Protein AF-A0A257TPL7-F1 (afdb_monomer)

pLDDT: mean 87.39, std 8.42, range [58.75, 97.25]

Solvent-accessible surface area (backbone atoms only — not comparable to full-atom values): 5748 Å² total; per-residue (Å²): 116,68,66,65,53,50,54,51,50,52,53,52,49,52,54,54,49,51,56,49,51,53,53,52,52,52,53,52,52,52,51,53,51,22,53,55,43,49,54,50,36,54,50,24,50,75,69,60,36,41,59,51,88,60,75,56,87,81,70,63,59,92,77,42,84,40,81,54,59,48,40,73,46,36,88,85,51,75,33,44,43,54,44,90,62,20,56,39,75,34,27,28,46,75,47,85,68,85,79,63,86

Nearest PDB structures (foldseek):
  8a8o-assembly1_C  TM=8.486E-01  e=1.017E-01  Methanothermococcus thermolithotrophicus DSM 2095

Foldseek 3Di:
DVVVVVVVVVVVVVVVVVVVVVVVVVVVVVVVQQVVLVVLQVVCVVVVQQDAPDD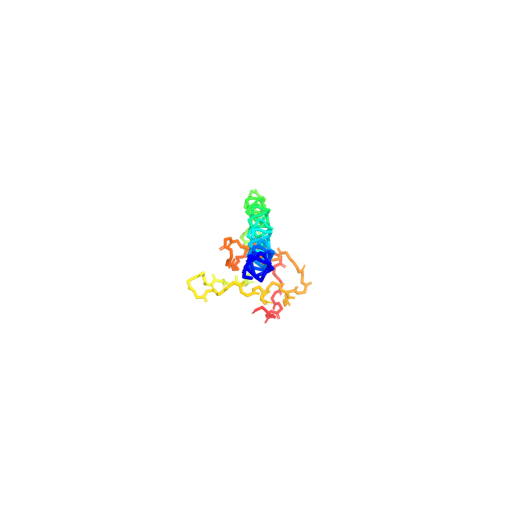FDDFDQVPFQLPCQVQVQDPQHPQWDAHPSGIDGRRRNPDPDPPRD

Sequence (101 aa):
MKEAFIEDLITYISTAFFSLAVVVIYLRNRHRTSMQNISKLESAKKLGLHEPVSLHPVVNQDTCIGSGACITACPEKDILGLVHGKAQVINASRCVGHGAC

Structure (mmCIF, N/CA/C/O backbone):
data_AF-A0A257TPL7-F1
#
_entry.id   AF-A0A257TPL7-F1
#
loop_
_atom_site.group_PDB
_atom_site.id
_atom_site.type_symbol
_atom_site.label_atom_id
_atom_site.label_alt_id
_atom_site.label_comp_id
_atom_site.label_asym_id
_atom_site.label_entity_id
_atom_site.label_seq_id
_atom_site.pdbx_PDB_ins_code
_atom_site.Cartn_x
_atom_site.Cartn_y
_atom_site.Cartn_z
_atom_site.occupancy
_atom_site.B_iso_or_equiv
_atom_site.auth_seq_id
_atom_site.auth_comp_id
_atom_site.auth_asym_id
_atom_site.auth_atom_id
_atom_site.pdbx_PDB_model_num
ATOM 1 N N . MET A 1 1 ? 29.857 -3.291 -39.642 1.00 60.59 1 MET A N 1
ATOM 2 C CA . MET A 1 1 ? 29.794 -4.375 -38.632 1.00 60.59 1 MET A CA 1
ATOM 3 C C . MET A 1 1 ? 29.952 -3.840 -37.207 1.00 60.59 1 MET A C 1
ATOM 5 O O . MET A 1 1 ? 29.138 -4.203 -36.378 1.00 60.59 1 MET A O 1
ATOM 9 N N . LYS A 1 2 ? 30.923 -2.952 -36.919 1.00 69.69 2 LYS A N 1
ATOM 10 C CA . LYS A 1 2 ? 31.065 -2.315 -35.590 1.00 69.69 2 LYS A CA 1
ATOM 11 C C . LYS A 1 2 ? 29.977 -1.281 -35.261 1.00 69.69 2 LYS A C 1
ATOM 13 O O . LYS A 1 2 ? 29.479 -1.307 -34.148 1.00 69.69 2 LYS A O 1
ATOM 18 N N . GLU A 1 3 ? 29.571 -0.453 -36.224 1.00 76.00 3 GLU A N 1
ATOM 19 C CA . GLU A 1 3 ? 28.544 0.588 -36.002 1.00 76.00 3 GLU A CA 1
ATOM 20 C C . GLU A 1 3 ? 27.190 0.005 -35.558 1.00 76.00 3 GLU A C 1
ATOM 22 O O . GLU A 1 3 ? 26.673 0.380 -34.513 1.00 76.00 3 GLU A O 1
ATOM 27 N N . ALA A 1 4 ? 26.685 -1.013 -36.265 1.00 76.38 4 ALA A N 1
ATOM 28 C CA . ALA A 1 4 ? 25.433 -1.691 -35.904 1.00 76.38 4 ALA A CA 1
ATOM 29 C C . ALA A 1 4 ? 25.488 -2.354 -34.512 1.00 76.38 4 ALA A C 1
ATOM 31 O O . ALA A 1 4 ? 24.520 -2.328 -33.762 1.00 76.38 4 ALA A O 1
ATOM 32 N N . PHE A 1 5 ? 26.647 -2.899 -34.128 1.00 85.19 5 PHE A N 1
ATOM 33 C CA . PHE A 1 5 ? 26.827 -3.500 -32.805 1.00 85.19 5 PHE A CA 1
ATOM 34 C C . PHE A 1 5 ? 26.799 -2.454 -31.676 1.00 85.19 5 PHE A C 1
ATOM 36 O O . PHE A 1 5 ? 26.335 -2.742 -30.575 1.00 85.19 5 PHE A O 1
ATOM 43 N N . ILE A 1 6 ? 27.290 -1.239 -31.938 1.00 90.38 6 ILE A N 1
ATOM 44 C CA . ILE A 1 6 ? 27.282 -0.137 -30.967 1.00 90.38 6 ILE A CA 1
ATOM 45 C C . ILE A 1 6 ? 25.856 0.399 -30.769 1.00 90.38 6 ILE A C 1
ATOM 47 O O . ILE A 1 6 ? 25.454 0.631 -29.630 1.00 90.38 6 ILE A O 1
ATOM 51 N N . GLU A 1 7 ? 25.079 0.553 -31.841 1.00 89.50 7 GLU A N 1
ATOM 52 C CA . GLU A 1 7 ? 23.681 1.010 -31.772 1.00 89.50 7 GLU A CA 1
ATOM 53 C C . GLU A 1 7 ? 22.787 0.041 -30.983 1.00 89.50 7 GLU A C 1
ATOM 55 O O . GLU A 1 7 ? 22.033 0.463 -30.096 1.00 89.50 7 GLU A O 1
ATOM 60 N N . ASP A 1 8 ? 22.933 -1.262 -31.233 1.00 90.38 8 ASP A N 1
ATOM 61 C CA . ASP A 1 8 ? 22.223 -2.298 -30.483 1.00 90.38 8 ASP A CA 1
ATOM 62 C C . ASP A 1 8 ? 22.601 -2.249 -28.995 1.00 90.38 8 ASP A C 1
ATOM 64 O O . ASP A 1 8 ? 21.733 -2.242 -28.118 1.00 90.38 8 ASP A O 1
ATOM 68 N N . LEU A 1 9 ? 23.899 -2.134 -28.687 1.00 94.38 9 LEU A N 1
ATOM 69 C CA . LEU A 1 9 ? 24.392 -2.066 -27.311 1.00 94.38 9 LEU A CA 1
ATOM 70 C C . LEU A 1 9 ? 23.833 -0.852 -26.550 1.00 94.38 9 LEU A C 1
ATOM 72 O O . LEU A 1 9 ? 23.423 -0.985 -25.395 1.00 94.38 9 LEU A O 1
ATOM 76 N N . ILE A 1 10 ? 23.771 0.320 -27.187 1.00 94.75 10 ILE A N 1
ATOM 77 C CA . ILE A 1 10 ? 23.211 1.541 -26.584 1.00 94.75 10 ILE A CA 1
ATOM 78 C C . ILE A 1 10 ? 21.709 1.375 -26.323 1.00 94.75 10 ILE A C 1
ATOM 80 O O . ILE A 1 10 ? 21.214 1.742 -25.249 1.00 94.75 10 ILE A O 1
ATOM 84 N N . THR A 1 11 ? 20.980 0.779 -27.267 1.00 93.62 11 THR A N 1
ATOM 85 C CA . THR A 1 11 ? 19.541 0.514 -27.128 1.00 93.62 11 THR A CA 1
ATOM 86 C C . THR A 1 11 ? 19.251 -0.429 -25.960 1.00 93.62 11 THR A C 1
ATOM 88 O O . THR A 1 11 ? 18.387 -0.145 -25.123 1.00 93.62 11 THR A O 1
ATOM 91 N N . TYR A 1 12 ? 20.008 -1.521 -25.830 1.00 95.56 12 TYR A N 1
ATOM 92 C CA . TYR A 1 12 ? 19.827 -2.461 -24.724 1.00 95.56 12 TYR A CA 1
ATOM 93 C C . TYR A 1 12 ? 20.187 -1.849 -23.368 1.00 95.56 12 TYR A C 1
ATOM 95 O O . TYR A 1 12 ? 19.426 -2.007 -22.413 1.00 95.56 12 TYR A O 1
ATOM 103 N N . ILE A 1 13 ? 21.302 -1.114 -23.273 1.00 96.62 13 ILE A N 1
ATOM 104 C CA . ILE A 1 13 ? 21.730 -0.484 -22.014 1.00 96.62 13 ILE A CA 1
ATOM 105 C C . ILE A 1 13 ? 20.723 0.572 -21.563 1.00 96.62 13 ILE A C 1
ATOM 107 O O . ILE A 1 13 ? 20.345 0.588 -20.393 1.00 96.62 13 ILE A O 1
ATOM 111 N N . SER A 1 14 ? 20.259 1.434 -22.468 1.00 95.94 14 SER A N 1
ATOM 112 C CA . SER A 1 14 ? 19.278 2.472 -22.128 1.00 95.94 14 SER A CA 1
ATOM 113 C C . SER A 1 14 ? 17.946 1.872 -21.669 1.00 95.94 14 SER A C 1
ATOM 115 O O . SER A 1 14 ? 17.401 2.297 -20.648 1.00 95.94 14 SER A O 1
ATOM 117 N N . THR A 1 15 ? 17.468 0.822 -22.344 1.00 95.31 15 THR A N 1
ATOM 118 C CA . THR A 1 15 ? 16.238 0.107 -21.966 1.00 95.31 15 THR A CA 1
ATOM 119 C C . THR A 1 15 ? 16.381 -0.596 -20.612 1.00 95.31 15 THR A C 1
ATOM 121 O O . THR A 1 15 ? 15.504 -0.489 -19.747 1.00 95.31 15 THR A O 1
ATOM 124 N N . ALA A 1 16 ? 17.504 -1.282 -20.381 1.00 96.31 16 ALA A N 1
ATOM 125 C CA . ALA A 1 16 ? 17.796 -1.948 -19.113 1.00 96.31 16 ALA A CA 1
ATOM 126 C C . ALA A 1 16 ? 17.939 -0.942 -17.960 1.00 96.31 16 ALA A C 1
ATOM 128 O O . ALA A 1 16 ? 17.407 -1.152 -16.871 1.00 96.31 16 ALA A O 1
ATOM 129 N N . PHE A 1 17 ? 18.604 0.188 -18.202 1.00 97.25 17 PHE A N 1
ATOM 130 C CA . PHE A 1 17 ? 18.764 1.247 -17.213 1.00 97.25 17 PHE A CA 1
ATOM 131 C C . PHE A 1 17 ? 17.421 1.876 -16.835 1.00 97.25 17 PHE A C 1
ATOM 133 O O . PHE A 1 17 ? 17.125 2.031 -15.650 1.00 97.25 17 PHE A O 1
ATOM 140 N N . PHE A 1 18 ? 16.583 2.195 -17.825 1.00 97.00 18 PHE A N 1
ATOM 141 C CA . PHE A 1 18 ? 15.272 2.790 -17.586 1.00 97.00 18 PHE A CA 1
ATOM 142 C C . PHE A 1 18 ? 14.348 1.846 -16.805 1.00 97.00 18 PHE A C 1
ATOM 144 O O . PHE A 1 18 ? 13.762 2.243 -15.796 1.00 97.00 18 PHE A O 1
ATOM 151 N N . SER A 1 19 ? 14.265 0.579 -17.220 1.00 95.06 19 SER A N 1
ATOM 152 C CA . SER A 1 19 ? 13.466 -0.434 -16.516 1.00 95.06 19 SER A CA 1
ATOM 153 C C . SER A 1 19 ? 13.950 -0.652 -15.079 1.00 95.06 19 SER A C 1
ATOM 155 O O . SER A 1 19 ? 13.136 -0.652 -14.152 1.00 95.06 19 SER A O 1
ATOM 157 N N . LEU A 1 20 ? 15.267 -0.739 -14.860 1.00 96.81 20 LEU A N 1
ATOM 158 C CA . LEU A 1 20 ? 15.844 -0.857 -13.521 1.00 96.81 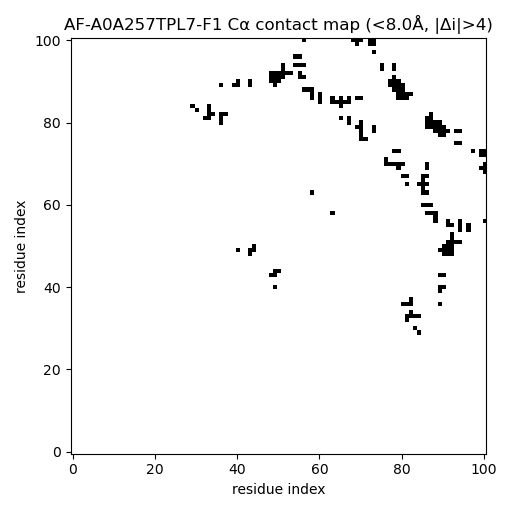20 LEU A CA 1
ATOM 159 C C . LEU A 1 20 ? 15.534 0.371 -12.654 1.00 96.81 20 LEU A C 1
ATOM 161 O O . LEU A 1 20 ? 15.135 0.222 -11.498 1.00 96.81 20 LEU A O 1
ATOM 165 N N . ALA A 1 21 ? 15.669 1.580 -13.204 1.00 96.81 21 ALA A N 1
ATOM 166 C CA . ALA A 1 21 ? 15.386 2.817 -12.486 1.00 96.81 21 ALA A CA 1
ATOM 167 C C . ALA A 1 21 ? 13.932 2.871 -11.991 1.00 96.81 21 ALA A C 1
ATOM 169 O O . ALA A 1 21 ? 13.694 3.186 -10.823 1.00 96.81 21 ALA A O 1
ATOM 170 N N . VAL A 1 22 ? 12.963 2.497 -12.837 1.00 96.25 22 VAL A N 1
ATOM 171 C CA . VAL A 1 22 ? 11.539 2.447 -12.464 1.00 96.25 22 VAL A CA 1
ATOM 172 C C . VAL A 1 22 ? 11.303 1.473 -11.309 1.00 96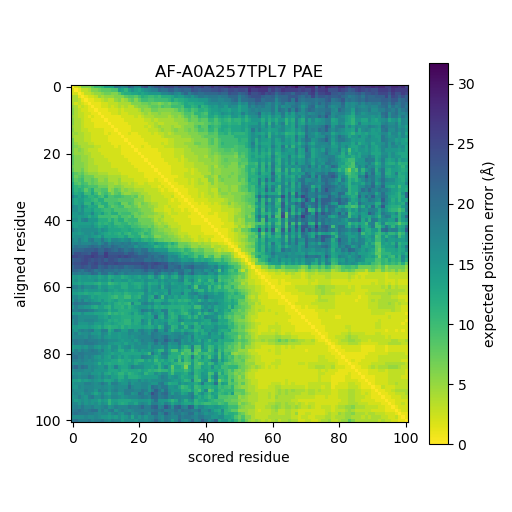.25 22 VAL A C 1
ATOM 174 O O . VAL A 1 22 ? 10.666 1.841 -10.319 1.00 96.25 22 VAL A O 1
ATOM 177 N N . VAL A 1 23 ? 11.851 0.256 -11.392 1.00 95.94 23 VAL A N 1
ATOM 178 C CA . VAL A 1 23 ? 11.705 -0.761 -10.337 1.00 95.94 23 VAL A CA 1
ATOM 179 C C . VAL A 1 23 ? 12.302 -0.269 -9.018 1.00 95.94 23 VAL A C 1
ATOM 181 O O . VAL A 1 23 ? 11.651 -0.351 -7.974 1.00 95.94 23 VAL A O 1
ATOM 184 N N . VAL A 1 24 ? 13.508 0.301 -9.050 1.00 96.56 24 VAL A N 1
ATOM 185 C CA . VAL A 1 24 ? 14.187 0.816 -7.851 1.00 96.56 24 VAL A CA 1
ATOM 186 C C . VAL A 1 24 ? 13.395 1.954 -7.204 1.00 96.56 24 VAL A C 1
ATOM 188 O O . VAL A 1 24 ? 13.201 1.951 -5.985 1.00 96.56 24 VAL A O 1
ATOM 191 N N . ILE A 1 25 ? 12.897 2.911 -7.993 1.00 95.94 25 ILE A N 1
ATOM 192 C CA . ILE A 1 25 ? 12.086 4.029 -7.487 1.00 95.94 25 ILE A CA 1
ATOM 193 C C . ILE A 1 25 ? 10.787 3.511 -6.864 1.00 95.94 25 ILE A C 1
ATOM 195 O O . ILE A 1 25 ? 10.432 3.918 -5.753 1.00 95.94 25 ILE A O 1
ATOM 199 N N . TYR A 1 26 ? 10.103 2.583 -7.537 1.00 92.62 26 TYR A N 1
ATOM 200 C CA . TYR A 1 26 ? 8.865 1.984 -7.044 1.00 92.62 26 TYR A CA 1
ATOM 201 C C . TYR A 1 26 ? 9.069 1.281 -5.695 1.00 92.62 26 TYR A C 1
ATOM 203 O O . TYR A 1 26 ? 8.352 1.563 -4.729 1.00 92.62 26 TYR A O 1
ATOM 211 N N . LEU A 1 27 ? 10.088 0.421 -5.592 1.00 92.19 27 LEU A N 1
ATOM 212 C CA . LEU A 1 27 ? 10.404 -0.302 -4.358 1.00 92.19 27 LEU A CA 1
ATOM 213 C C . LEU A 1 27 ? 10.786 0.653 -3.220 1.00 92.19 27 LEU A C 1
ATOM 215 O O . LEU A 1 27 ? 10.330 0.488 -2.086 1.00 92.19 27 LEU A O 1
ATOM 219 N N . ARG A 1 28 ? 11.569 1.695 -3.517 1.00 93.19 28 ARG A N 1
ATOM 220 C CA . ARG A 1 28 ? 11.997 2.689 -2.525 1.00 93.19 28 ARG A CA 1
ATOM 221 C C . ARG A 1 28 ? 10.827 3.514 -1.989 1.00 93.19 28 ARG A C 1
ATOM 223 O O . ARG A 1 28 ? 10.750 3.742 -0.780 1.00 93.19 28 ARG A O 1
ATOM 230 N N . ASN A 1 29 ? 9.906 3.932 -2.856 1.00 89.44 29 ASN A N 1
ATOM 231 C CA . ASN A 1 29 ? 8.695 4.635 -2.435 1.00 89.44 29 ASN A CA 1
ATOM 232 C C . ASN A 1 29 ? 7.804 3.733 -1.577 1.00 89.44 29 ASN A C 1
ATOM 234 O O . ASN A 1 29 ? 7.394 4.143 -0.492 1.00 89.44 29 ASN A O 1
ATOM 238 N N . ARG A 1 30 ? 7.596 2.478 -1.995 1.00 85.75 30 ARG A N 1
ATOM 239 C CA . ARG A 1 30 ? 6.826 1.492 -1.223 1.00 85.75 30 ARG A CA 1
ATOM 240 C C . ARG A 1 30 ? 7.411 1.272 0.173 1.00 85.75 30 ARG A C 1
ATOM 242 O O . ARG A 1 30 ? 6.662 1.242 1.149 1.00 85.75 30 ARG A O 1
ATOM 249 N N . HIS A 1 31 ? 8.737 1.185 0.288 1.00 87.12 31 HIS A N 1
ATOM 250 C CA . HIS A 1 31 ? 9.410 1.050 1.579 1.00 87.12 31 HIS A CA 1
ATOM 251 C C . HIS A 1 31 ? 9.191 2.278 2.474 1.00 87.12 31 HIS A C 1
ATOM 253 O O . HIS A 1 31 ? 8.841 2.139 3.646 1.00 87.12 31 HIS A O 1
ATOM 259 N N . ARG A 1 32 ? 9.341 3.493 1.928 1.00 87.69 32 ARG A N 1
ATOM 260 C CA . ARG A 1 32 ? 9.109 4.739 2.680 1.00 87.69 32 ARG A CA 1
ATOM 261 C C . ARG A 1 32 ? 7.683 4.831 3.216 1.00 87.69 32 ARG A C 1
ATOM 263 O O . ARG A 1 32 ? 7.506 5.100 4.401 1.00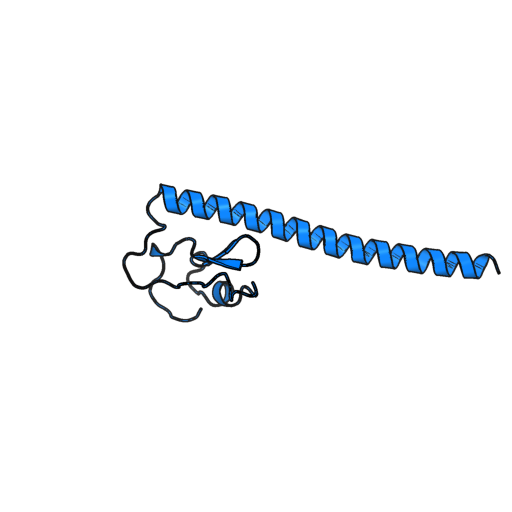 87.69 32 ARG A O 1
ATOM 270 N N . THR A 1 33 ? 6.686 4.557 2.379 1.00 82.62 33 THR A N 1
ATOM 271 C CA . THR A 1 33 ? 5.277 4.572 2.793 1.00 82.62 33 THR A CA 1
ATOM 272 C C . THR A 1 33 ? 4.989 3.514 3.859 1.00 82.62 33 THR A C 1
ATOM 274 O O . THR A 1 33 ? 4.294 3.800 4.831 1.00 82.62 33 THR A O 1
ATOM 277 N N . SER A 1 34 ? 5.572 2.314 3.736 1.00 82.62 34 SER A N 1
ATOM 278 C CA . SER A 1 34 ? 5.422 1.266 4.754 1.00 82.62 34 SER A CA 1
ATOM 279 C C . SER A 1 34 ? 5.949 1.724 6.116 1.00 82.62 34 SER A C 1
ATOM 281 O O . SER A 1 34 ? 5.263 1.557 7.120 1.00 82.62 34 SER A O 1
ATOM 283 N N . MET A 1 35 ? 7.129 2.352 6.160 1.00 87.06 35 MET A N 1
ATOM 284 C CA . MET A 1 35 ? 7.713 2.845 7.415 1.00 87.06 35 MET A CA 1
ATOM 285 C C . MET A 1 35 ? 6.868 3.950 8.062 1.00 87.06 35 MET A C 1
ATOM 287 O O . MET A 1 35 ? 6.699 3.966 9.280 1.00 87.06 35 MET A O 1
ATOM 291 N N . GLN A 1 36 ? 6.286 4.844 7.259 1.00 88.38 36 GLN A N 1
ATOM 292 C CA . GLN A 1 36 ? 5.374 5.875 7.765 1.00 88.38 36 GLN A CA 1
ATOM 293 C C . GLN A 1 36 ? 4.123 5.264 8.409 1.00 88.38 36 GLN A C 1
ATOM 295 O O . GLN A 1 36 ? 3.704 5.698 9.481 1.00 88.38 36 GLN A O 1
ATOM 300 N N . ASN A 1 37 ? 3.551 4.227 7.797 1.00 80.38 37 ASN A N 1
ATOM 301 C CA . ASN A 1 37 ? 2.366 3.557 8.333 1.00 80.38 37 ASN A CA 1
ATOM 302 C C . ASN A 1 37 ? 2.668 2.774 9.617 1.00 80.38 37 ASN A C 1
ATOM 304 O O . ASN A 1 37 ? 1.844 2.779 10.528 1.00 80.38 37 ASN A O 1
ATOM 308 N N . ILE A 1 38 ? 3.856 2.168 9.730 1.00 89.00 38 ILE A N 1
ATOM 309 C CA . ILE A 1 38 ? 4.308 1.514 10.969 1.00 89.00 38 ILE A CA 1
ATOM 310 C C . ILE A 1 38 ? 4.380 2.529 12.117 1.00 89.00 38 ILE A C 1
ATOM 312 O O . ILE A 1 38 ? 3.828 2.288 13.188 1.00 89.00 38 ILE A O 1
ATOM 316 N N . SER A 1 39 ? 4.967 3.705 11.880 1.00 88.38 39 SER A N 1
ATOM 317 C CA . SER A 1 39 ? 5.041 4.766 12.894 1.00 88.38 39 SER A CA 1
ATOM 318 C C . SER A 1 39 ? 3.656 5.260 13.340 1.00 88.38 39 SER A C 1
ATOM 320 O O . SER A 1 39 ? 3.416 5.476 14.533 1.00 88.38 39 SER A O 1
ATOM 322 N N . LYS A 1 40 ? 2.711 5.391 12.401 1.00 82.62 40 LYS A N 1
ATOM 323 C CA . LYS A 1 40 ? 1.314 5.722 12.718 1.00 82.62 40 LYS A CA 1
ATOM 324 C C . LYS A 1 40 ? 0.643 4.632 13.554 1.00 82.62 40 LYS A C 1
ATOM 326 O O . LYS A 1 40 ? -0.027 4.954 14.529 1.00 82.62 40 LYS A O 1
ATOM 331 N N . LEU A 1 41 ? 0.853 3.360 13.206 1.00 79.31 41 LEU A N 1
ATOM 332 C CA . LEU A 1 41 ? 0.314 2.214 13.942 1.00 79.31 41 LEU A CA 1
ATOM 333 C C . LEU A 1 41 ? 0.812 2.199 15.395 1.00 79.31 41 LEU A C 1
ATOM 335 O O . LEU A 1 41 ? 0.022 2.027 16.320 1.00 79.31 41 LEU A O 1
ATOM 339 N N . GLU A 1 42 ? 2.109 2.416 15.611 1.00 87.62 42 GLU A N 1
ATOM 340 C CA . GLU A 1 42 ? 2.683 2.509 16.958 1.00 87.62 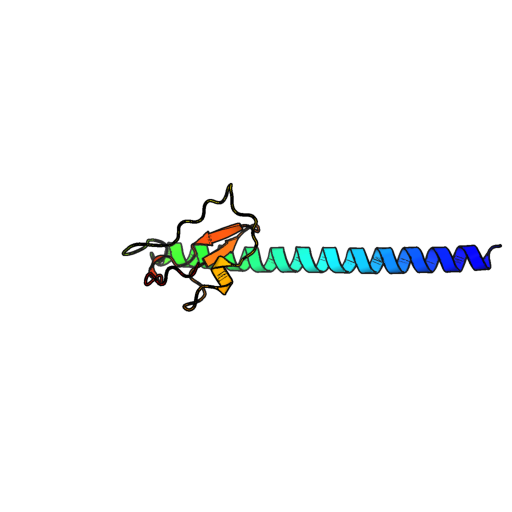42 GLU A CA 1
ATOM 341 C C . GLU A 1 42 ? 2.106 3.683 17.751 1.00 87.62 42 GLU A C 1
ATOM 343 O O . GLU A 1 42 ? 1.798 3.543 18.935 1.00 87.62 42 GLU A O 1
ATOM 348 N N . SER A 1 43 ? 1.920 4.832 17.100 1.00 85.19 43 SER A N 1
ATOM 349 C CA . SER A 1 43 ? 1.315 6.012 17.721 1.00 85.19 43 SER A CA 1
ATOM 350 C C . SER A 1 43 ? -0.139 5.747 18.130 1.00 85.19 43 SER A C 1
ATOM 352 O O . SER A 1 43 ? -0.523 6.060 19.255 1.00 85.19 43 SER A O 1
ATOM 354 N N . ALA A 1 44 ? -0.929 5.097 17.270 1.00 73.25 44 ALA A N 1
ATOM 355 C CA . ALA A 1 44 ? -2.307 4.713 17.574 1.00 73.25 44 ALA A CA 1
ATOM 356 C C . ALA A 1 44 ? -2.390 3.731 18.755 1.00 73.25 44 ALA A C 1
ATOM 358 O O . ALA A 1 44 ? -3.264 3.872 19.609 1.00 73.25 44 ALA A O 1
ATOM 359 N N . LYS A 1 45 ? -1.448 2.780 18.854 1.00 81.75 45 LYS A N 1
ATOM 360 C CA . LYS A 1 45 ? -1.337 1.868 20.007 1.00 81.75 45 LYS A CA 1
ATOM 361 C C . LYS A 1 45 ? -1.018 2.615 21.301 1.00 81.75 45 LYS A C 1
ATOM 363 O O . LYS A 1 45 ? -1.674 2.378 22.308 1.00 81.75 45 LYS A O 1
ATOM 368 N N . LYS A 1 46 ? -0.059 3.548 21.274 1.00 84.62 46 LYS A N 1
ATOM 369 C CA . LYS A 1 46 ? 0.309 4.365 22.448 1.00 84.62 46 LYS A CA 1
ATOM 370 C C . LYS A 1 46 ? -0.848 5.223 22.959 1.00 84.62 46 LYS A C 1
ATOM 372 O O . LYS A 1 46 ? -0.974 5.411 24.161 1.00 84.62 46 LYS A O 1
ATOM 377 N N . LEU A 1 47 ? -1.679 5.732 22.052 1.00 82.25 47 LEU A N 1
ATOM 378 C CA . LEU A 1 47 ? -2.842 6.557 22.383 1.00 82.25 47 LEU A CA 1
ATOM 379 C C . LEU A 1 47 ? -4.083 5.733 22.774 1.00 82.25 47 LEU A C 1
ATOM 381 O O . LEU A 1 47 ? -5.126 6.321 23.042 1.00 82.25 47 LEU A O 1
ATOM 385 N N . GLY A 1 48 ? -4.010 4.395 22.769 1.00 74.38 48 GLY A N 1
ATOM 386 C CA . GLY A 1 48 ? -5.166 3.525 23.026 1.00 74.38 48 GLY A CA 1
ATOM 387 C C . GLY A 1 48 ? -6.239 3.571 21.928 1.00 74.38 48 GLY A C 1
ATOM 388 O O . GLY A 1 48 ? -7.326 3.038 22.102 1.00 74.38 48 GLY A O 1
ATOM 389 N N . LEU A 1 49 ? -5.940 4.184 20.779 1.00 71.38 49 LEU A N 1
ATOM 390 C CA . LEU A 1 49 ? -6.857 4.346 19.641 1.00 71.38 49 LEU A CA 1
ATOM 391 C C . LEU A 1 49 ? -6.870 3.131 18.702 1.00 71.38 49 LEU A C 1
ATOM 393 O O . LEU A 1 49 ? -7.658 3.086 17.752 1.00 71.38 49 LEU A O 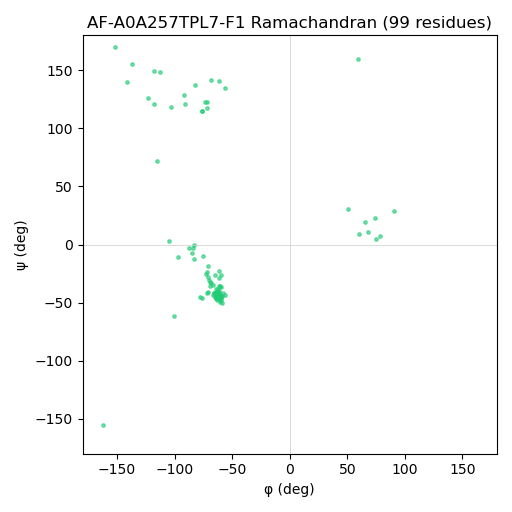1
ATOM 397 N N . HIS A 1 50 ? -5.972 2.173 18.929 1.00 68.25 50 HIS A N 1
ATOM 398 C CA . HIS A 1 50 ? -5.872 0.959 18.126 1.00 68.25 50 HIS A CA 1
ATOM 399 C C . HIS A 1 50 ? -7.027 -0.012 18.387 1.00 68.25 50 HIS A C 1
ATOM 401 O O . HIS A 1 50 ? -7.369 -0.799 17.505 1.00 68.25 50 HIS A O 1
ATOM 407 N N . GLU A 1 51 ? -7.633 0.060 19.571 1.00 62.09 51 GLU A N 1
ATOM 408 C CA . GLU A 1 51 ? -8.695 -0.847 19.979 1.00 62.09 51 GLU A CA 1
ATOM 409 C C . GLU A 1 51 ? -10.068 -0.252 19.610 1.00 62.09 51 GLU A C 1
ATOM 411 O O . GLU A 1 51 ? -10.331 0.928 19.867 1.00 62.09 51 GLU A O 1
ATOM 416 N N . PRO A 1 52 ? -10.928 -1.009 18.918 1.00 58.75 52 PRO A N 1
ATOM 417 C CA . PRO A 1 52 ? -12.185 -0.490 18.406 1.00 58.75 52 PRO A CA 1
ATOM 418 C C . PRO A 1 52 ? -13.266 -0.480 19.488 1.00 58.75 52 PRO A C 1
ATOM 420 O O . PRO A 1 52 ? -13.452 -1.450 20.214 1.00 58.75 52 PRO A O 1
ATOM 423 N N . VAL A 1 53 ? -14.041 0.604 19.542 1.00 65.25 53 VAL A N 1
ATOM 424 C CA . VAL A 1 53 ? -15.205 0.733 20.438 1.00 65.25 53 VAL A CA 1
ATOM 425 C C . VAL A 1 53 ? -16.424 -0.080 19.965 1.00 65.25 53 VAL A C 1
ATOM 427 O O . VAL A 1 53 ? -17.408 -0.181 20.691 1.00 65.25 53 VAL A O 1
ATOM 430 N N . SER A 1 54 ? -16.389 -0.634 18.743 1.00 71.50 54 SER A N 1
ATOM 431 C CA . SER A 1 54 ? -17.480 -1.406 18.123 1.00 71.50 54 SER A CA 1
ATOM 432 C C . SER A 1 54 ? -16.981 -2.257 16.929 1.00 71.50 54 SER A C 1
ATOM 434 O O . SER A 1 54 ? -15.801 -2.605 16.880 1.00 71.50 54 SER A O 1
ATOM 436 N N . LEU A 1 55 ? -17.845 -2.605 15.960 1.00 72.00 55 LEU A N 1
ATOM 437 C CA . LEU A 1 55 ? -17.441 -3.298 14.729 1.00 72.00 55 LEU A CA 1
ATOM 438 C C . LEU A 1 55 ? -16.355 -2.519 13.968 1.00 72.00 55 LEU A C 1
ATOM 440 O O . LEU A 1 55 ? -16.467 -1.319 13.718 1.00 72.00 55 LEU A O 1
ATOM 444 N N . HIS A 1 56 ? -15.333 -3.242 13.524 1.00 78.81 56 HIS A N 1
ATOM 445 C CA . HIS A 1 56 ? -14.217 -2.707 12.755 1.00 78.81 56 HIS A CA 1
ATOM 446 C C . HIS A 1 56 ? -13.869 -3.649 11.599 1.00 78.81 56 HIS A C 1
ATOM 448 O O . HIS A 1 56 ? -14.136 -4.851 11.682 1.00 78.81 56 HIS A O 1
ATOM 454 N N . PRO A 1 57 ? -13.253 -3.137 10.520 1.00 86.00 57 PRO A N 1
ATOM 455 C CA . PRO A 1 57 ? -12.757 -3.997 9.461 1.00 86.00 57 PRO A CA 1
ATOM 456 C C . PRO A 1 57 ? -11.698 -4.952 10.016 1.00 86.00 57 PRO A C 1
ATOM 458 O O . PRO A 1 57 ? -10.855 -4.567 10.829 1.00 86.00 57 PRO A O 1
ATOM 461 N N . VAL A 1 58 ? -11.732 -6.197 9.550 1.00 87.62 58 VAL A N 1
ATOM 462 C CA . VAL A 1 58 ? -10.726 -7.219 9.844 1.00 87.62 58 VAL A CA 1
ATOM 463 C C . VAL A 1 58 ? -10.088 -7.612 8.523 1.00 87.62 58 VAL A C 1
ATOM 465 O O . VAL A 1 58 ? -10.769 -8.057 7.604 1.00 87.62 58 VAL A O 1
ATOM 468 N N . VAL A 1 59 ? -8.774 -7.431 8.416 1.00 90.56 59 VAL A N 1
ATOM 469 C CA . VAL A 1 59 ? -8.022 -7.824 7.223 1.00 90.56 59 VAL A CA 1
ATOM 470 C C . VAL A 1 59 ? -7.277 -9.114 7.524 1.00 90.56 59 VAL A C 1
ATOM 472 O O . VAL A 1 59 ? -6.390 -9.134 8.376 1.00 90.56 59 VAL A O 1
ATOM 475 N N . ASN A 1 60 ? -7.599 -10.175 6.786 1.00 92.50 60 ASN A N 1
ATOM 476 C CA . ASN A 1 60 ? -6.777 -11.375 6.774 1.00 92.50 60 ASN A CA 1
ATOM 477 C C . ASN A 1 60 ? -5.525 -11.117 5.920 1.00 92.50 60 ASN A C 1
ATOM 479 O O . ASN A 1 60 ? -5.611 -10.894 4.710 1.00 92.50 60 ASN A O 1
ATOM 483 N N . GLN A 1 61 ? -4.354 -11.124 6.556 1.00 90.12 61 GLN A N 1
ATOM 484 C CA . GLN A 1 61 ? -3.088 -10.872 5.873 1.00 90.12 61 GLN A CA 1
ATOM 485 C C . GLN A 1 61 ? -2.669 -12.020 4.959 1.00 90.12 61 GLN A C 1
ATOM 487 O O . GLN A 1 61 ? -1.992 -11.768 3.965 1.00 90.12 61 GLN A O 1
ATOM 492 N N . ASP A 1 62 ? -3.062 -13.255 5.237 1.00 92.38 62 ASP A N 1
ATOM 493 C CA . ASP A 1 62 ? -2.666 -14.415 4.435 1.00 92.38 62 ASP A CA 1
ATOM 494 C C . ASP A 1 62 ? -3.340 -14.407 3.063 1.00 92.38 62 ASP A C 1
ATOM 496 O O . ASP A 1 62 ? -2.736 -14.809 2.073 1.00 92.38 62 ASP A O 1
ATOM 500 N N . THR A 1 63 ? -4.550 -13.851 2.979 1.00 93.06 63 THR A N 1
ATOM 501 C CA . THR A 1 63 ? -5.306 -13.725 1.724 1.00 93.06 63 THR A CA 1
ATOM 502 C C . THR A 1 63 ? -5.165 -12.351 1.065 1.00 93.06 63 THR A C 1
ATOM 504 O O . THR A 1 63 ? -5.604 -12.156 -0.069 1.00 93.06 63 THR A O 1
ATOM 507 N N . CYS A 1 64 ? -4.586 -11.363 1.754 1.00 93.62 64 CYS A N 1
ATOM 508 C CA . CYS A 1 64 ? -4.472 -10.004 1.237 1.00 93.62 64 CYS A CA 1
ATOM 509 C C . CYS A 1 64 ? -3.431 -9.911 0.110 1.00 93.62 64 CYS A C 1
ATOM 511 O O . C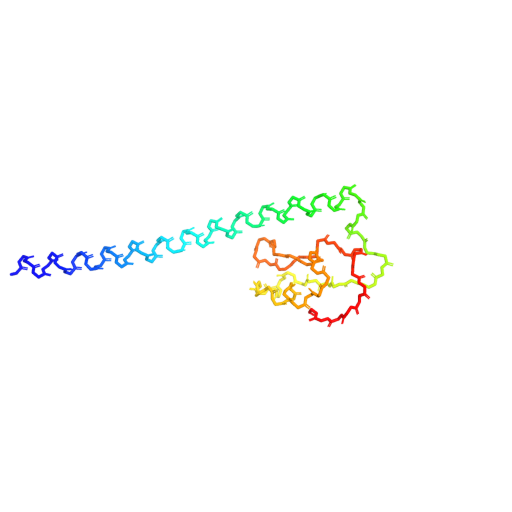YS A 1 64 ? -2.233 -10.068 0.340 1.00 93.62 64 CYS A O 1
ATOM 513 N N . ILE A 1 65 ? -3.884 -9.536 -1.090 1.00 93.56 65 ILE A N 1
ATOM 514 C CA . ILE A 1 65 ? -3.023 -9.310 -2.266 1.00 93.56 65 ILE A CA 1
ATOM 515 C C . ILE A 1 65 ? -2.387 -7.911 -2.316 1.00 93.56 65 ILE A C 1
ATOM 517 O O . ILE A 1 65 ? -1.635 -7.600 -3.237 1.00 93.56 65 ILE A O 1
ATOM 521 N N . GLY A 1 66 ? -2.706 -7.034 -1.359 1.00 93.31 66 GLY A N 1
ATOM 522 C CA . GLY A 1 66 ? -2.099 -5.703 -1.282 1.00 93.31 66 GLY A CA 1
ATOM 523 C C . GLY A 1 66 ? -2.582 -4.690 -2.322 1.00 93.31 66 GLY A C 1
ATOM 524 O O . GLY A 1 66 ? -1.862 -3.735 -2.599 1.00 93.31 66 GLY A O 1
ATOM 525 N N . SER A 1 67 ? -3.778 -4.873 -2.897 1.00 93.88 67 SER A N 1
ATOM 526 C CA . SER A 1 67 ? -4.331 -3.975 -3.928 1.00 93.88 67 SER A CA 1
ATOM 527 C C . SER A 1 67 ? -4.608 -2.553 -3.425 1.00 93.88 67 SER A C 1
ATOM 529 O O . SER A 1 67 ? -4.615 -1.613 -4.212 1.00 93.88 67 SER A O 1
ATOM 531 N N . GLY A 1 68 ? -4.855 -2.388 -2.122 1.00 92.38 68 GLY A N 1
ATOM 532 C CA . GLY A 1 68 ? -5.195 -1.100 -1.513 1.00 92.38 68 GLY A CA 1
ATOM 533 C C . GLY A 1 68 ? -6.624 -0.616 -1.787 1.00 92.38 68 GLY A C 1
ATOM 534 O O . GLY A 1 68 ? -6.976 0.468 -1.332 1.00 92.38 68 GLY A O 1
ATOM 535 N N . ALA A 1 69 ? -7.466 -1.413 -2.455 1.00 93.56 69 ALA A N 1
ATOM 536 C CA . ALA A 1 69 ? -8.845 -1.037 -2.786 1.00 93.56 69 ALA A CA 1
ATOM 537 C C . ALA A 1 69 ? -9.671 -0.655 -1.544 1.00 93.56 69 ALA A C 1
ATOM 539 O O . ALA A 1 69 ? -10.327 0.382 -1.535 1.00 93.56 69 ALA A O 1
ATOM 540 N N . CYS A 1 70 ? -9.547 -1.429 -0.463 1.00 92.69 70 CYS A N 1
ATOM 541 C CA . CYS A 1 70 ? -10.218 -1.171 0.812 1.00 92.69 70 CYS A CA 1
ATOM 542 C C . CYS A 1 70 ? -9.817 0.170 1.458 1.00 92.69 70 CYS A C 1
ATOM 544 O O . CYS A 1 70 ? -10.608 0.789 2.166 1.00 92.69 70 CYS A O 1
ATOM 546 N N . ILE A 1 71 ? -8.594 0.647 1.199 1.00 93.50 71 ILE A N 1
ATOM 547 C CA . ILE A 1 71 ? -8.089 1.929 1.709 1.00 93.50 71 ILE A CA 1
ATOM 548 C C . ILE A 1 71 ? -8.706 3.075 0.913 1.00 93.50 71 ILE A C 1
ATOM 550 O O . ILE A 1 71 ? -9.171 4.049 1.499 1.00 93.50 71 ILE A O 1
ATOM 554 N N . THR A 1 72 ? -8.730 2.951 -0.416 1.00 92.94 72 THR A N 1
ATOM 555 C CA . THR A 1 72 ? -9.320 3.955 -1.309 1.00 92.94 72 THR A CA 1
ATOM 556 C C . THR A 1 72 ? -10.833 4.054 -1.140 1.00 92.94 72 THR A C 1
ATOM 558 O O . THR A 1 72 ? -11.380 5.148 -1.236 1.00 92.94 72 THR A O 1
ATOM 561 N N . ALA A 1 73 ? -11.505 2.938 -0.858 1.00 93.56 73 ALA A N 1
ATOM 562 C CA . ALA A 1 73 ? -12.948 2.901 -0.658 1.00 93.56 73 ALA A CA 1
ATOM 563 C C . ALA A 1 73 ? -13.405 3.565 0.653 1.00 93.56 73 ALA A C 1
ATOM 565 O O . ALA A 1 73 ? -14.574 3.917 0.788 1.00 93.56 73 ALA A O 1
ATOM 566 N N . CYS A 1 74 ? -12.504 3.747 1.624 1.00 92.19 74 CYS A N 1
ATOM 567 C CA . CYS A 1 74 ? -12.851 4.305 2.924 1.00 92.19 74 CYS A CA 1
ATOM 568 C C . CYS A 1 74 ? -13.052 5.836 2.853 1.00 92.19 74 CYS A C 1
ATOM 570 O O . CYS A 1 74 ? -12.073 6.562 2.642 1.00 92.19 74 CYS A O 1
ATOM 572 N N . PRO A 1 75 ? -14.273 6.359 3.097 1.00 91.50 75 PRO A N 1
ATOM 573 C CA . PRO A 1 75 ? -14.544 7.797 3.014 1.00 91.50 75 PRO A CA 1
ATOM 574 C C . PRO A 1 75 ? -13.865 8.594 4.137 1.00 91.50 75 PRO A C 1
ATOM 576 O O . PRO A 1 75 ? -13.426 9.722 3.915 1.00 91.50 75 PRO A O 1
ATOM 579 N N . GLU A 1 76 ? -13.715 7.981 5.314 1.00 89.12 76 GLU A N 1
ATOM 580 C CA . GLU A 1 76 ? -13.113 8.594 6.507 1.00 89.12 76 GLU A CA 1
ATOM 581 C C . GLU A 1 76 ? -11.596 8.781 6.389 1.00 89.12 76 GLU A C 1
ATOM 583 O O . GLU A 1 76 ? -11.024 9.660 7.035 1.00 89.12 76 GLU A O 1
ATOM 588 N N . LYS A 1 77 ? -10.951 7.978 5.526 1.00 84.69 77 LYS A N 1
ATOM 589 C CA . LYS A 1 77 ? -9.493 7.910 5.327 1.00 84.69 77 LYS A CA 1
ATOM 590 C C . LYS A 1 77 ? -8.735 7.530 6.616 1.00 84.69 77 LYS A C 1
ATOM 592 O O . LYS A 1 77 ? -9.240 7.605 7.728 1.00 84.69 77 LYS A O 1
ATOM 597 N N . ASP A 1 78 ? -7.500 7.046 6.477 1.00 86.06 78 ASP A N 1
ATOM 598 C CA . ASP A 1 78 ? -6.579 6.745 7.601 1.00 86.06 78 ASP A CA 1
ATOM 599 C C . ASP A 1 78 ? -7.065 5.682 8.629 1.00 86.06 78 ASP A C 1
ATOM 601 O O . ASP A 1 78 ? -6.413 5.467 9.649 1.00 86.06 78 ASP A O 1
ATOM 605 N N . ILE A 1 79 ? -8.175 4.974 8.369 1.00 91.12 79 ILE A N 1
ATOM 606 C CA . ILE A 1 79 ? -8.621 3.797 9.149 1.00 91.12 79 ILE A CA 1
ATOM 607 C C . ILE A 1 79 ? -7.805 2.557 8.763 1.00 91.12 79 ILE A C 1
ATOM 609 O O . ILE A 1 79 ? -7.336 1.816 9.628 1.00 91.12 79 ILE A O 1
ATOM 613 N N . LEU A 1 80 ? -7.624 2.348 7.458 1.00 92.31 80 LEU A N 1
ATOM 614 C CA . LEU A 1 80 ? -6.853 1.263 6.853 1.00 92.31 80 LEU A CA 1
ATOM 615 C C . LEU A 1 80 ? -5.614 1.847 6.165 1.00 92.31 80 LEU A C 1
ATOM 617 O O . LEU A 1 80 ? -5.659 2.953 5.625 1.00 92.31 80 LEU A O 1
ATOM 621 N N . GLY A 1 81 ? -4.522 1.088 6.126 1.00 91.31 81 GLY A N 1
ATOM 622 C CA . GLY A 1 81 ? -3.318 1.445 5.374 1.00 91.31 81 GLY A CA 1
ATOM 623 C C . GLY A 1 81 ? -2.525 0.223 4.922 1.00 91.31 81 GLY A C 1
ATOM 624 O O . GLY A 1 81 ? -2.810 -0.898 5.333 1.00 91.31 81 GLY A O 1
ATOM 625 N N . LEU A 1 82 ? -1.533 0.425 4.052 1.00 92.44 82 LEU A N 1
ATOM 626 C CA . LEU A 1 82 ? -0.641 -0.646 3.594 1.00 92.44 82 LEU A CA 1
ATOM 627 C C . LEU A 1 82 ? 0.588 -0.746 4.501 1.00 92.44 82 LEU A C 1
ATOM 629 O O . LEU A 1 82 ? 1.376 0.195 4.591 1.00 92.44 82 LEU A O 1
ATOM 633 N N . VAL A 1 83 ? 0.794 -1.908 5.109 1.00 87.62 83 VAL A N 1
ATOM 634 C CA . VAL A 1 83 ? 1.979 -2.249 5.903 1.00 87.62 83 VAL A CA 1
ATOM 635 C C . VAL A 1 83 ? 2.607 -3.499 5.295 1.00 87.62 83 VAL A C 1
ATOM 637 O O . VAL A 1 83 ? 1.918 -4.483 5.044 1.00 87.62 83 VAL A O 1
ATOM 640 N N . HIS A 1 84 ? 3.900 -3.445 4.962 1.00 87.00 84 HIS A N 1
ATOM 641 C CA . HIS A 1 84 ? 4.612 -4.524 4.256 1.00 87.00 84 HIS A CA 1
ATOM 642 C C . HIS A 1 84 ? 3.902 -5.015 2.984 1.00 87.00 84 HIS A C 1
ATOM 644 O O . HIS A 1 84 ? 4.005 -6.171 2.585 1.00 87.00 84 HIS A O 1
ATOM 650 N N . GLY A 1 85 ? 3.174 -4.116 2.315 1.00 87.62 85 GLY A N 1
ATOM 651 C CA . GLY A 1 85 ? 2.440 -4.457 1.106 1.00 87.62 85 GLY A CA 1
ATOM 652 C C . GLY A 1 85 ? 1.117 -5.184 1.322 1.00 87.62 85 GLY A C 1
ATOM 653 O O . GLY A 1 85 ? 0.523 -5.591 0.333 1.00 87.62 85 GLY A O 1
ATOM 654 N N . LYS A 1 86 ? 0.649 -5.322 2.562 1.00 92.94 86 LYS A N 1
ATOM 655 C CA . LYS A 1 86 ? -0.661 -5.879 2.905 1.00 92.94 86 LYS A CA 1
ATOM 656 C C . LYS A 1 86 ? -1.500 -4.823 3.610 1.00 92.94 86 LYS A C 1
ATOM 658 O O . LYS A 1 86 ? -0.961 -3.927 4.257 1.00 92.94 86 LYS A O 1
ATOM 663 N N . ALA A 1 87 ? -2.816 -4.885 3.447 1.00 94.31 87 ALA A N 1
ATOM 664 C CA . ALA A 1 87 ? -3.698 -3.975 4.161 1.00 94.31 87 ALA A CA 1
ATOM 665 C C . ALA A 1 87 ? -3.672 -4.299 5.666 1.00 94.31 87 ALA A C 1
ATOM 667 O O . ALA A 1 87 ? -3.602 -5.456 6.076 1.00 94.31 87 ALA A O 1
ATOM 668 N N . GLN A 1 88 ? -3.701 -3.258 6.484 1.00 91.44 88 GLN A N 1
ATOM 669 C CA . GLN A 1 88 ? -3.662 -3.322 7.935 1.00 91.44 88 GLN A CA 1
ATOM 670 C C . GLN A 1 88 ? -4.600 -2.254 8.490 1.00 91.44 88 GLN A C 1
ATOM 672 O O . GLN A 1 88 ? -4.647 -1.125 7.997 1.00 91.44 88 GLN A O 1
ATOM 677 N N . VAL A 1 89 ? -5.325 -2.611 9.543 1.00 90.31 89 VAL A N 1
ATOM 678 C CA . VAL A 1 89 ? -6.118 -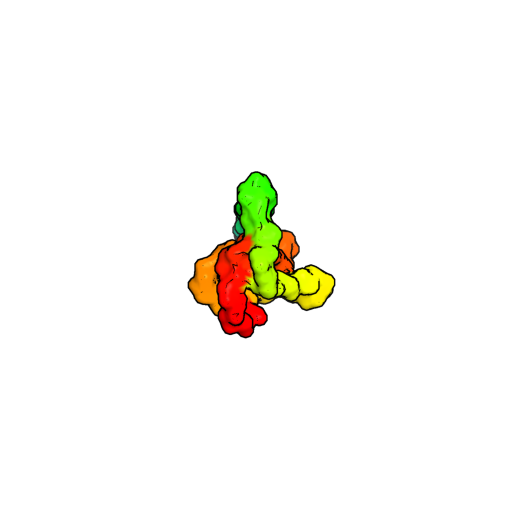1.667 10.333 1.00 90.31 89 VAL A CA 1
ATOM 679 C C . VAL A 1 89 ? -5.179 -0.816 11.183 1.00 90.31 89 VAL A C 1
ATOM 681 O O . VAL A 1 89 ? -4.394 -1.353 11.963 1.00 90.31 89 VAL A O 1
ATOM 684 N N . ILE A 1 90 ? -5.253 0.503 11.014 1.00 88.38 90 ILE A N 1
ATOM 685 C CA . ILE A 1 90 ? -4.426 1.478 11.733 1.00 88.38 90 ILE A CA 1
ATOM 686 C C . ILE A 1 90 ? -5.238 2.088 12.879 1.00 88.38 90 ILE A C 1
ATOM 688 O O . ILE A 1 90 ? -4.895 1.888 14.043 1.00 88.38 90 ILE A O 1
ATOM 692 N N . ASN A 1 91 ? -6.344 2.766 12.547 1.00 84.50 91 ASN A N 1
ATOM 693 C CA . ASN A 1 91 ? -7.195 3.497 13.492 1.00 84.50 91 ASN A CA 1
ATOM 694 C C . ASN A 1 91 ? -8.595 2.872 13.573 1.00 84.50 91 ASN A C 1
ATOM 696 O O . ASN A 1 91 ? -9.569 3.436 13.074 1.00 84.50 91 ASN A O 1
ATOM 700 N N . ALA A 1 92 ? -8.695 1.690 14.187 1.00 84.38 92 ALA A N 1
ATOM 701 C CA . ALA A 1 92 ? -9.947 0.934 14.264 1.00 84.38 92 ALA A CA 1
ATOM 702 C C . ALA A 1 92 ? -11.070 1.717 14.973 1.00 84.38 92 ALA A C 1
ATOM 704 O O . ALA A 1 92 ? -12.217 1.675 14.539 1.00 84.38 92 ALA A O 1
ATOM 705 N N . SER A 1 93 ? -10.728 2.494 16.005 1.00 82.94 93 SER A N 1
ATOM 706 C CA . SER A 1 93 ? -11.656 3.334 16.782 1.00 82.94 93 SER A CA 1
ATOM 707 C C . SER A 1 93 ? -12.373 4.420 15.976 1.00 82.94 93 SER A C 1
ATOM 709 O O . SER A 1 93 ? -13.439 4.875 16.378 1.00 82.94 93 SER A O 1
ATOM 711 N N . ARG A 1 94 ? -11.815 4.832 14.832 1.00 85.12 94 ARG A N 1
ATOM 712 C CA . ARG A 1 94 ? -12.416 5.839 13.944 1.00 85.12 94 ARG A CA 1
ATOM 713 C C . ARG A 1 94 ? -13.376 5.233 12.922 1.00 85.12 94 ARG A C 1
ATOM 715 O O . ARG A 1 94 ? -13.968 5.961 12.132 1.00 85.12 94 ARG A O 1
ATOM 722 N N . CYS A 1 95 ? -13.515 3.910 12.906 1.00 88.00 95 CYS A N 1
ATOM 723 C CA . CYS A 1 95 ? -14.487 3.237 12.064 1.00 88.00 95 CYS A CA 1
ATOM 724 C C . CYS A 1 95 ? -15.904 3.473 12.583 1.00 88.00 95 CYS A C 1
ATOM 726 O O . CYS A 1 95 ? -16.229 3.119 13.710 1.00 88.00 95 CYS A O 1
ATOM 728 N N . VAL A 1 96 ? -16.751 4.029 11.715 1.00 88.12 96 VAL A N 1
ATOM 729 C CA . VAL A 1 96 ? -18.177 4.273 11.986 1.00 88.12 96 VAL A CA 1
ATOM 730 C C . VAL A 1 96 ? -19.107 3.278 11.276 1.00 88.12 96 VAL A C 1
ATOM 732 O O . VAL A 1 96 ? -20.321 3.391 11.383 1.00 88.12 96 VAL A O 1
ATOM 735 N N . GLY A 1 97 ? -18.555 2.292 10.554 1.00 88.31 97 GLY A N 1
ATOM 736 C CA . GLY A 1 97 ? -19.333 1.172 10.006 1.00 88.31 97 GLY A CA 1
ATOM 737 C C . GLY A 1 97 ? -19.907 1.351 8.594 1.00 88.31 97 GLY A C 1
ATOM 738 O O . GLY A 1 97 ? -20.906 0.722 8.273 1.00 88.31 97 GLY A O 1
ATOM 739 N N . HIS A 1 98 ? -19.276 2.147 7.720 1.00 89.81 98 HIS A N 1
ATOM 740 C CA . HIS A 1 98 ? -19.741 2.348 6.334 1.00 89.81 98 HIS A CA 1
ATOM 741 C C . HIS A 1 98 ? -19.807 1.075 5.470 1.00 89.81 98 HIS A C 1
ATOM 743 O O . HIS A 1 98 ? -20.546 1.050 4.491 1.00 89.81 98 HIS A O 1
ATOM 749 N N . GLY A 1 99 ? -19.000 0.051 5.772 1.00 88.94 99 GLY A N 1
ATOM 750 C CA . GLY A 1 99 ? -18.996 -1.213 5.021 1.00 88.94 99 GLY A CA 1
ATOM 751 C C . GLY A 1 99 ? -18.529 -1.110 3.561 1.00 88.94 99 GLY A C 1
ATOM 752 O O . GLY A 1 99 ? -18.835 -1.990 2.768 1.00 88.94 99 GLY A O 1
ATOM 753 N N . ALA A 1 100 ? -17.810 -0.046 3.192 1.00 89.31 100 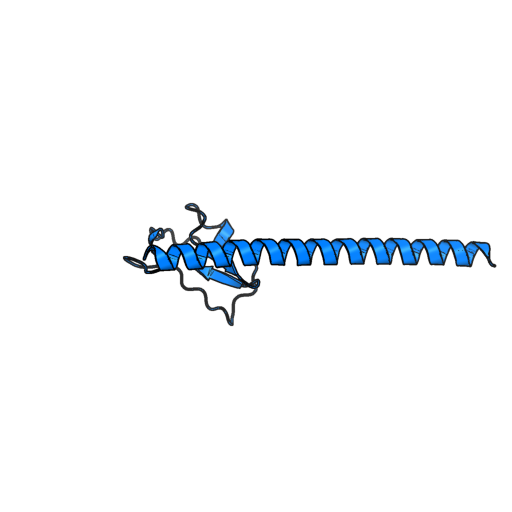ALA A N 1
ATOM 754 C CA . ALA A 1 100 ? -17.364 0.189 1.814 1.00 89.31 100 ALA A CA 1
ATOM 755 C C . ALA A 1 100 ? -16.070 -0.559 1.425 1.00 89.31 100 ALA A C 1
ATOM 757 O O . ALA A 1 100 ? -15.698 -0.563 0.253 1.00 89.31 100 ALA A O 1
ATOM 758 N N . CYS A 1 101 ? -15.352 -1.112 2.406 1.00 87.25 101 CYS A N 1
ATOM 759 C CA . CYS A 1 101 ? -14.004 -1.665 2.267 1.00 87.25 101 CYS A CA 1
ATOM 760 C C . CYS A 1 101 ? -13.960 -3.163 1.957 1.00 87.25 101 CYS A C 1
ATOM 762 O O . CYS A 1 101 ? -14.857 -3.886 2.442 1.00 87.25 101 CYS A O 1
#

Mean predicted aligned error: 10.31 Å

Secondary structure (DSSP, 8-state):
-HHHHHHHHHHHHHHHHHHHHHHHHHHHHHHHHHHHHHHHHHHHHHTTTTS-SS------TTT-----HHHHT-TT-SSEEEETTEEEES-GGG-------

Radius of gyration: 20.86 Å; Cα contacts (8 Å, |Δi|>4): 111; chains: 1; bounding box: 51×23×62 Å